Protein AF-A0A2H4SGZ3-F1 (afdb_monomer)

Solvent-accessible surface area (backbone atoms only — not comparable to full-atom values): 5455 Å² total; per-residue (Å²): 132,86,72,49,80,71,61,24,42,20,79,94,47,45,70,59,51,54,55,54,62,72,68,58,64,90,57,51,50,78,48,78,51,71,63,99,75,37,33,38,40,39,32,23,34,65,92,76,67,44,76,77,47,73,50,78,42,55,51,27,97,49,24,66,61,35,54,54,49,52,49,50,51,48,48,65,76,69,43,97,69,71,81,80,77,76,84,76,131

Secondary structure (DSSP, 8-state):
-PPPGGGGB-GGGHHHHHHHHHT--TTEEEEEEEETTEEEEEEEETTTTEEEEEEEEPBPTTHHHHHHHHHHHHHHHH-S-S-------

pLDDT: mean 88.45, std 15.39, range [45.0, 98.06]

Radius of gyration: 16.6 Å; Cα contacts (8 Å, |Δi|>4): 102; chains: 1; bounding box: 48×43×33 Å

Nearest PDB structures (foldseek):
  7pic-assembly1_n  TM=4.245E-01  e=3.667E-02  Mycoplasmoides pneumoniae M129
  6o8z-assembly1_P  TM=5.659E-01  e=1.331E-01  Enterococcus faecalis
  6o90-assembly1_P  TM=5.463E-01  e=1.252E-01  Enterococcus faecalis
  7ui9-assembly1_a  TM=5.459E-01  e=2.614E-01  Saccharomyces cerevisiae S288C
  4dq8-assembly1_A  TM=5.028E-01  e=2.458E-01  Mycobacterium marinum M

Organism: Cordyceps militaris (NCBI:txid73501)

Mean predicted aligned error: 7.41 Å

Structure (mmCIF, N/CA/C/O backbone):
data_AF-A0A2H4SGZ3-F1
#
_entry.id   AF-A0A2H4SGZ3-F1
#
loop_
_atom_site.group_PDB
_atom_site.id
_atom_site.type_symbol
_atom_site.label_atom_id
_atom_site.label_alt_id
_atom_site.label_comp_id
_atom_site.label_asym_id
_atom_site.label_entity_id
_atom_site.label_seq_id
_atom_site.pdbx_PDB_ins_code
_atom_site.Cartn_x
_atom_site.Cartn_y
_atom_site.Cartn_z
_atom_site.occupancy
_atom_site.B_iso_or_equiv
_atom_site.auth_seq_id
_atom_site.auth_comp_id
_atom_site.auth_asym_id
_atom_site.auth_atom_id
_atom_site.pdbx_PDB_model_num
ATOM 1 N N . MET A 1 1 ? 2.842 -4.884 19.196 1.00 71.62 1 MET A N 1
ATOM 2 C CA . MET A 1 1 ? 2.970 -5.709 17.975 1.00 71.62 1 MET A CA 1
ATOM 3 C C . MET A 1 1 ? 3.292 -4.748 16.846 1.00 71.62 1 MET A C 1
ATOM 5 O O . MET A 1 1 ? 2.768 -3.645 16.902 1.00 71.62 1 MET A O 1
ATOM 9 N N . ALA A 1 2 ? 4.186 -5.102 15.921 1.00 88.06 2 ALA A N 1
ATOM 10 C CA . ALA A 1 2 ? 4.468 -4.246 14.768 1.00 88.06 2 ALA A CA 1
ATOM 11 C C . ALA A 1 2 ? 3.291 -4.327 13.787 1.00 88.06 2 ALA A C 1
ATOM 13 O O . ALA A 1 2 ? 2.822 -5.433 13.513 1.00 88.06 2 ALA A O 1
ATOM 14 N N . LEU A 1 3 ? 2.805 -3.180 13.314 1.00 93.06 3 LEU A N 1
ATOM 15 C CA . LEU A 1 3 ? 1.762 -3.120 12.292 1.00 93.06 3 LEU A CA 1
ATOM 16 C C . LEU A 1 3 ? 2.337 -3.591 10.957 1.00 93.06 3 LEU A C 1
ATOM 18 O O . LEU A 1 3 ? 3.469 -3.247 10.611 1.00 93.06 3 LEU A O 1
ATOM 22 N N . SER A 1 4 ? 1.557 -4.380 10.226 1.00 94.69 4 SER A N 1
ATOM 23 C CA . SER A 1 4 ? 1.864 -4.810 8.865 1.00 94.69 4 SER A CA 1
ATOM 24 C C . SER A 1 4 ? 1.201 -3.879 7.839 1.00 94.69 4 SER A C 1
ATOM 26 O O . SER A 1 4 ? 0.223 -3.204 8.171 1.00 94.69 4 SER A O 1
ATOM 28 N N . PRO A 1 5 ? 1.647 -3.882 6.567 1.00 94.50 5 PRO A N 1
ATOM 29 C CA . PRO A 1 5 ? 0.997 -3.098 5.515 1.00 94.50 5 PRO A CA 1
ATOM 30 C C . PRO A 1 5 ? -0.503 -3.403 5.381 1.00 94.50 5 PRO A C 1
ATOM 32 O O . PRO A 1 5 ? -1.298 -2.511 5.100 1.00 94.50 5 PRO A O 1
ATOM 35 N N . ARG A 1 6 ? -0.908 -4.656 5.632 1.00 96.81 6 ARG A N 1
ATOM 36 C CA . ARG A 1 6 ? -2.310 -5.090 5.599 1.00 96.81 6 ARG A CA 1
ATOM 37 C C . ARG A 1 6 ? -3.153 -4.425 6.690 1.00 96.81 6 ARG A C 1
ATOM 39 O O . ARG A 1 6 ? -4.307 -4.100 6.434 1.00 96.81 6 ARG A O 1
ATOM 46 N N . ASP A 1 7 ? -2.585 -4.177 7.873 1.00 97.12 7 ASP A N 1
ATOM 47 C CA . ASP A 1 7 ? -3.286 -3.507 8.981 1.00 97.12 7 ASP A CA 1
ATOM 48 C C . ASP A 1 7 ? -3.606 -2.040 8.662 1.00 97.12 7 ASP A C 1
ATOM 50 O O . ASP A 1 7 ? -4.546 -1.470 9.218 1.00 97.12 7 ASP A O 1
ATOM 54 N N . ALA A 1 8 ? -2.860 -1.425 7.740 1.00 96.75 8 ALA A N 1
ATOM 55 C CA . ALA A 1 8 ? -3.121 -0.072 7.266 1.00 96.75 8 ALA A CA 1
ATOM 56 C C . ALA A 1 8 ? -4.305 0.007 6.285 1.00 96.75 8 ALA A C 1
ATOM 58 O O . ALA A 1 8 ? -4.804 1.100 6.031 1.00 96.75 8 ALA A O 1
ATOM 59 N N . ILE A 1 9 ? -4.791 -1.117 5.747 1.00 98.06 9 ILE A N 1
ATOM 60 C CA . ILE A 1 9 ? -5.876 -1.153 4.756 1.00 98.06 9 ILE A CA 1
ATOM 61 C C . ILE A 1 9 ? -7.242 -1.304 5.439 1.00 98.06 9 ILE A C 1
ATOM 63 O O . ILE A 1 9 ? -7.413 -2.097 6.364 1.00 98.06 9 ILE A O 1
ATOM 67 N N . HIS A 1 10 ? -8.245 -0.547 4.982 1.00 97.88 10 HIS A N 1
ATOM 68 C CA . HIS A 1 10 ? -9.617 -0.652 5.483 1.00 97.88 10 HIS A CA 1
ATOM 69 C C . HIS A 1 10 ? -10.196 -2.061 5.274 1.00 97.88 10 HIS A C 1
ATOM 71 O O . HIS A 1 10 ? -9.961 -2.684 4.238 1.00 97.88 10 HIS A O 1
ATOM 77 N N . ILE A 1 11 ? -11.016 -2.534 6.223 1.00 97.00 11 ILE A N 1
ATOM 78 C CA . ILE A 1 11 ? -11.539 -3.911 6.242 1.00 97.00 11 ILE A CA 1
ATOM 79 C C . ILE A 1 11 ? -12.268 -4.300 4.946 1.00 97.00 11 ILE A C 1
ATOM 81 O O . ILE A 1 11 ? -12.056 -5.390 4.425 1.00 97.00 11 ILE A O 1
ATOM 85 N N . ASP A 1 12 ? -13.037 -3.371 4.374 1.00 97.56 12 ASP A N 1
ATOM 86 C CA . ASP A 1 12 ? -13.792 -3.582 3.129 1.00 97.56 12 ASP A CA 1
ATOM 87 C C . ASP A 1 12 ? -12.903 -3.820 1.897 1.00 97.56 12 ASP A C 1
ATOM 89 O O . ASP A 1 12 ? -13.386 -4.244 0.851 1.00 97.56 12 ASP A O 1
ATOM 93 N N . HIS A 1 13 ? -11.610 -3.496 1.979 1.00 97.00 13 HIS A N 1
ATOM 94 C CA . HIS A 1 13 ? -10.666 -3.625 0.872 1.00 97.00 13 HIS A CA 1
ATOM 95 C C . HIS A 1 13 ? -9.659 -4.768 1.073 1.00 97.00 13 HIS A C 1
ATOM 97 O O . HIS A 1 13 ? -8.797 -4.952 0.212 1.00 97.00 13 HIS A O 1
ATOM 103 N N . LEU A 1 14 ? -9.752 -5.540 2.164 1.00 97.06 14 LEU A N 1
ATOM 104 C CA . LEU A 1 14 ? -8.777 -6.590 2.476 1.00 97.06 14 LEU A CA 1
ATOM 105 C C . LEU A 1 14 ? -8.757 -7.707 1.432 1.00 97.06 14 LEU A C 1
ATOM 107 O O . LEU A 1 14 ? -7.680 -8.042 0.958 1.00 97.06 14 LEU A O 1
ATOM 111 N N . ASP A 1 15 ? -9.916 -8.203 0.987 1.00 97.50 15 ASP A N 1
ATOM 112 C CA . ASP A 1 15 ? -9.969 -9.246 -0.052 1.00 97.50 15 ASP A CA 1
ATOM 113 C C . ASP A 1 15 ? -9.317 -8.777 -1.362 1.00 97.50 15 ASP A C 1
ATOM 115 O O . ASP A 1 15 ? -8.630 -9.535 -2.051 1.00 97.50 15 ASP A O 1
ATOM 119 N N . ARG A 1 16 ? -9.499 -7.494 -1.702 1.00 97.12 16 ARG A N 1
ATOM 120 C CA . ARG A 1 16 ? -8.884 -6.889 -2.889 1.00 97.12 16 ARG A CA 1
ATOM 121 C C . ARG A 1 16 ? -7.379 -6.711 -2.710 1.00 97.12 16 ARG A C 1
ATOM 123 O O . ARG A 1 16 ? -6.640 -6.930 -3.660 1.00 97.12 16 ARG A O 1
ATOM 130 N N . TYR A 1 17 ? -6.931 -6.314 -1.521 1.00 97.44 17 TYR A N 1
ATOM 131 C CA . TYR A 1 17 ? -5.512 -6.203 -1.190 1.00 97.44 17 TYR A CA 1
ATOM 132 C C . TYR A 1 17 ? -4.819 -7.570 -1.248 1.00 97.44 17 TYR A C 1
ATOM 134 O O . TYR A 1 17 ? -3.778 -7.693 -1.888 1.00 97.44 17 TYR A O 1
ATOM 142 N N . ASP A 1 18 ? -5.425 -8.599 -0.656 1.00 97.00 18 ASP A N 1
ATOM 143 C CA . ASP A 1 18 ? -4.887 -9.960 -0.652 1.00 97.00 18 ASP A CA 1
ATOM 144 C C . ASP A 1 18 ? -4.804 -10.491 -2.099 1.00 97.00 18 ASP A C 1
ATOM 146 O O . ASP A 1 18 ? -3.740 -10.917 -2.546 1.00 97.00 18 ASP A O 1
ATOM 150 N N . SER A 1 19 ? -5.870 -10.312 -2.892 1.00 97.06 19 SER A N 1
ATOM 151 C CA . SER A 1 19 ? -5.879 -10.664 -4.324 1.00 97.06 19 SER A CA 1
ATOM 152 C C . SER A 1 19 ? -4.843 -9.886 -5.146 1.00 97.06 19 SER A C 1
ATOM 154 O O . SER A 1 19 ? -4.273 -10.416 -6.098 1.00 97.06 19 SER A O 1
ATOM 156 N N . PHE A 1 20 ? -4.611 -8.612 -4.818 1.00 95.94 20 PHE A N 1
ATOM 157 C CA . PHE A 1 20 ? -3.589 -7.789 -5.464 1.00 95.94 20 PHE A CA 1
ATOM 158 C C . PHE A 1 20 ? -2.187 -8.339 -5.187 1.00 95.94 20 PHE A C 1
ATOM 160 O O . PHE A 1 20 ? -1.398 -8.468 -6.121 1.00 95.94 20 PHE A O 1
ATOM 167 N N . MET A 1 21 ? -1.901 -8.710 -3.935 1.00 95.31 21 MET A N 1
ATOM 168 C CA . MET A 1 21 ? -0.607 -9.262 -3.529 1.00 95.31 21 MET A CA 1
ATOM 169 C C . MET A 1 21 ? -0.340 -10.645 -4.137 1.00 95.31 21 MET A C 1
ATOM 171 O O . MET A 1 21 ? 0.787 -10.924 -4.537 1.00 95.31 21 MET A O 1
ATOM 175 N N . GLU A 1 22 ? -1.366 -11.490 -4.277 1.00 95.69 22 GLU A N 1
ATOM 176 C CA . GLU A 1 22 ? -1.255 -12.816 -4.909 1.00 95.69 22 GLU A CA 1
ATOM 177 C C . GLU A 1 22 ? -0.910 -12.765 -6.407 1.00 95.69 22 GLU A C 1
ATOM 179 O O . GLU A 1 22 ? -0.394 -13.734 -6.961 1.00 95.69 22 GLU A O 1
ATOM 184 N N . GLN A 1 23 ? -1.194 -11.645 -7.076 1.00 93.81 23 GLN A N 1
ATOM 185 C CA . GLN A 1 23 ? -0.959 -11.462 -8.512 1.00 93.81 23 GLN A CA 1
ATOM 186 C C . GLN A 1 23 ? 0.434 -10.916 -8.848 1.00 93.81 23 GLN A C 1
ATOM 188 O O . GLN A 1 23 ? 0.723 -10.689 -10.023 1.00 93.81 23 GLN A O 1
ATOM 193 N N . LEU A 1 24 ? 1.272 -10.640 -7.848 1.00 92.56 24 LEU A N 1
ATOM 194 C CA . LEU A 1 24 ? 2.586 -10.045 -8.068 1.00 92.56 24 LEU A CA 1
ATOM 195 C C . LEU A 1 24 ? 3.601 -11.089 -8.550 1.00 92.56 24 LEU A C 1
ATOM 197 O O . LEU A 1 24 ? 3.738 -12.164 -7.967 1.00 92.56 24 LEU A O 1
ATOM 201 N N . ASP A 1 25 ? 4.342 -10.743 -9.603 1.00 89.75 25 ASP A N 1
ATOM 202 C CA . ASP A 1 25 ? 5.465 -11.546 -10.087 1.00 89.75 25 ASP A CA 1
ATOM 203 C C . ASP A 1 25 ? 6.656 -11.492 -9.107 1.00 89.75 25 ASP A C 1
ATOM 205 O O . ASP A 1 25 ? 6.794 -10.566 -8.310 1.00 89.75 25 ASP A O 1
ATOM 209 N N . LEU A 1 26 ? 7.573 -12.461 -9.182 1.00 87.25 26 LEU A N 1
ATOM 210 C CA . LEU A 1 26 ? 8.753 -12.516 -8.301 1.00 87.25 26 LEU A CA 1
ATOM 211 C C . LEU A 1 26 ? 9.821 -11.449 -8.623 1.00 87.25 26 LEU A C 1
ATOM 213 O O . LEU A 1 26 ? 10.701 -11.205 -7.801 1.00 87.25 26 LEU A O 1
ATOM 217 N N . ASP A 1 27 ? 9.779 -10.836 -9.810 1.00 93.38 27 ASP A N 1
ATOM 218 C CA . ASP A 1 27 ? 10.728 -9.815 -10.282 1.00 93.38 27 ASP A CA 1
ATOM 219 C C . ASP A 1 27 ? 10.282 -8.370 -10.001 1.00 93.38 27 ASP A C 1
ATOM 221 O O . ASP A 1 27 ? 10.809 -7.427 -10.601 1.00 93.38 27 ASP A O 1
ATOM 225 N N . VAL A 1 28 ? 9.326 -8.171 -9.091 1.00 94.88 28 VAL A N 1
ATOM 226 C CA . VAL A 1 28 ? 8.833 -6.836 -8.732 1.00 94.88 28 VAL A CA 1
ATOM 227 C C . VAL A 1 28 ? 9.251 -6.412 -7.332 1.00 94.88 28 VAL A C 1
ATOM 229 O O . VAL A 1 28 ? 9.500 -7.228 -6.447 1.00 94.88 28 VAL A O 1
ATOM 232 N N . PHE A 1 29 ? 9.294 -5.102 -7.124 1.00 94.31 29 PHE A N 1
ATOM 233 C CA . PHE A 1 29 ? 9.361 -4.496 -5.803 1.00 94.31 29 PHE A CA 1
ATOM 234 C C . PHE A 1 29 ? 8.235 -3.477 -5.645 1.00 94.31 29 PHE A C 1
ATOM 236 O O . PHE A 1 29 ? 7.705 -2.955 -6.629 1.00 94.31 29 PHE A O 1
ATOM 243 N N . LEU A 1 30 ? 7.855 -3.237 -4.394 1.00 95.44 30 LEU A N 1
ATOM 244 C CA . LEU A 1 30 ? 6.707 -2.421 -4.027 1.00 95.44 30 LEU A CA 1
ATOM 245 C C . LEU A 1 30 ? 7.167 -1.146 -3.334 1.00 95.44 30 LEU A C 1
ATOM 247 O O . LEU A 1 30 ? 8.091 -1.188 -2.522 1.00 95.44 30 LEU A O 1
ATOM 251 N N . ASP A 1 31 ? 6.477 -0.050 -3.620 1.00 94.81 31 ASP A N 1
ATOM 252 C CA . ASP A 1 31 ? 6.510 1.161 -2.810 1.00 94.81 31 ASP A CA 1
ATOM 253 C C . ASP A 1 31 ? 5.109 1.422 -2.263 1.00 94.81 31 ASP A C 1
ATOM 255 O O . ASP A 1 31 ? 4.133 1.421 -3.016 1.00 94.81 31 ASP A O 1
ATOM 259 N N . ILE A 1 32 ? 5.006 1.605 -0.950 1.00 95.88 32 ILE A N 1
ATOM 260 C CA . ILE A 1 32 ? 3.747 1.869 -0.261 1.00 95.88 32 ILE A CA 1
ATOM 261 C C . ILE A 1 32 ? 3.844 3.207 0.456 1.00 95.88 32 ILE A C 1
ATOM 263 O O . ILE A 1 32 ? 4.716 3.429 1.293 1.00 95.88 32 ILE A O 1
ATOM 267 N N . TYR A 1 33 ? 2.905 4.095 0.160 1.00 95.69 33 TYR A N 1
ATOM 268 C CA . TYR A 1 33 ? 2.842 5.416 0.771 1.00 95.69 33 TYR A CA 1
ATOM 269 C C . TYR A 1 33 ? 1.398 5.859 0.953 1.00 95.69 33 TYR A C 1
ATOM 271 O O . TYR A 1 33 ? 0.473 5.356 0.314 1.00 95.69 33 TYR A O 1
ATOM 279 N N . MET A 1 34 ? 1.206 6.830 1.839 1.00 94.81 34 MET A N 1
ATOM 280 C CA . MET A 1 34 ? -0.086 7.458 2.066 1.00 94.81 34 MET A CA 1
ATOM 281 C C . MET A 1 34 ? -0.001 8.942 1.739 1.00 94.81 34 MET A C 1
ATOM 283 O O . MET A 1 34 ? 0.758 9.677 2.368 1.00 94.81 34 MET A O 1
ATOM 287 N N . ASP A 1 35 ? -0.813 9.387 0.779 1.00 91.31 35 ASP A N 1
ATOM 288 C CA . ASP A 1 35 ? -1.059 10.810 0.540 1.00 91.31 35 ASP A CA 1
ATOM 289 C C . ASP A 1 35 ? -2.447 11.165 1.068 1.00 91.31 35 ASP A C 1
ATOM 291 O O . ASP A 1 35 ? -3.466 10.645 0.603 1.00 91.31 35 ASP A O 1
ATOM 295 N N . LYS A 1 36 ? -2.480 12.068 2.053 1.00 85.06 36 LYS A N 1
ATOM 296 C CA . LYS A 1 36 ? -3.685 12.558 2.743 1.00 85.06 36 LYS A CA 1
ATOM 297 C C . LYS A 1 36 ? -4.517 11.449 3.393 1.00 85.06 36 LYS A C 1
ATOM 299 O O . LYS A 1 36 ? -4.478 11.278 4.604 1.00 85.06 36 LYS A O 1
ATOM 304 N N . SER A 1 37 ? -5.327 10.748 2.608 1.00 89.69 37 SER A N 1
ATOM 305 C CA . SER A 1 37 ? -6.283 9.736 3.074 1.00 89.69 37 SER A CA 1
ATOM 306 C C . SER A 1 37 ? -6.450 8.597 2.070 1.00 89.69 37 SER A C 1
ATOM 308 O O . SER A 1 37 ? -7.494 7.952 2.035 1.00 89.69 37 SER A O 1
ATOM 310 N N . ILE A 1 38 ? -5.443 8.377 1.227 1.00 96.56 38 ILE A N 1
ATOM 311 C CA . ILE A 1 38 ? -5.392 7.271 0.275 1.00 96.56 38 ILE A CA 1
ATOM 312 C C . ILE A 1 38 ? -4.037 6.597 0.438 1.00 96.56 38 ILE A C 1
ATOM 314 O O . ILE A 1 38 ? -3.005 7.269 0.430 1.00 96.56 38 ILE A O 1
ATOM 318 N N . ILE A 1 39 ? -4.057 5.276 0.590 1.00 97.56 39 ILE A N 1
ATOM 319 C CA . ILE A 1 39 ? -2.855 4.449 0.535 1.00 97.56 39 ILE A CA 1
ATOM 320 C C . ILE A 1 39 ? -2.663 4.019 -0.909 1.00 97.56 39 ILE A C 1
ATOM 322 O O . ILE A 1 39 ? -3.582 3.459 -1.504 1.00 97.56 39 ILE A O 1
ATOM 326 N N . THR A 1 40 ? -1.479 4.248 -1.453 1.00 97.94 40 THR A N 1
ATOM 327 C CA . THR A 1 40 ? -1.107 3.807 -2.794 1.00 97.94 40 THR A CA 1
ATOM 328 C C . THR A 1 40 ? -0.005 2.766 -2.686 1.00 97.94 40 THR A C 1
ATOM 330 O O . THR A 1 40 ? 0.926 2.925 -1.897 1.00 97.94 40 THR A O 1
ATOM 333 N N . ILE A 1 41 ? -0.132 1.701 -3.475 1.00 97.56 41 ILE A N 1
ATOM 334 C CA . ILE A 1 41 ? 0.900 0.686 -3.656 1.00 97.56 41 ILE A CA 1
ATOM 335 C C . ILE A 1 41 ? 1.319 0.702 -5.120 1.00 97.56 41 ILE A C 1
ATOM 337 O O . ILE A 1 41 ? 0.551 0.294 -5.996 1.00 97.56 41 ILE A O 1
ATOM 341 N N . ASP A 1 42 ? 2.537 1.162 -5.369 1.00 97.31 42 ASP A N 1
ATOM 342 C CA . ASP A 1 42 ? 3.157 1.162 -6.686 1.00 97.31 42 ASP A CA 1
ATOM 343 C C . ASP A 1 42 ? 4.044 -0.075 -6.839 1.00 97.31 42 ASP A C 1
ATOM 345 O O . ASP A 1 42 ? 4.808 -0.442 -5.947 1.00 97.31 42 ASP A O 1
ATOM 349 N N . VAL A 1 43 ? 3.932 -0.735 -7.988 1.00 97.12 43 VAL A N 1
ATOM 350 C CA . VAL A 1 43 ? 4.673 -1.948 -8.336 1.00 97.12 43 VAL A CA 1
ATOM 351 C C . VAL A 1 43 ? 5.665 -1.607 -9.429 1.00 97.12 43 VAL A C 1
ATOM 353 O O . VAL A 1 43 ? 5.282 -1.138 -10.505 1.00 97.12 43 VAL A O 1
ATOM 356 N N . TYR A 1 44 ? 6.932 -1.907 -9.188 1.00 96.94 44 TYR A N 1
ATOM 357 C CA . TYR A 1 44 ? 8.024 -1.630 -10.109 1.00 96.94 44 TYR A CA 1
ATOM 358 C C . TYR A 1 44 ? 8.715 -2.920 -10.527 1.00 96.94 44 TYR A C 1
ATOM 360 O O . TYR A 1 44 ? 8.967 -3.796 -9.703 1.00 96.94 44 TYR A O 1
ATOM 368 N N . ARG A 1 45 ? 9.071 -3.029 -11.808 1.00 96.00 45 ARG A N 1
ATOM 369 C CA . ARG A 1 45 ? 9.805 -4.184 -12.337 1.00 96.00 45 ARG A CA 1
ATOM 370 C C . ARG A 1 45 ? 11.314 -4.013 -12.188 1.00 96.00 45 ARG A C 1
ATOM 372 O O . ARG A 1 45 ? 11.898 -3.073 -12.742 1.00 96.00 45 ARG A O 1
ATOM 379 N N . TYR A 1 46 ? 11.965 -4.971 -11.537 1.00 89.62 46 TYR A N 1
ATOM 380 C CA . TYR A 1 46 ? 13.420 -5.072 -11.484 1.00 89.62 46 TYR A CA 1
ATOM 381 C C . TYR A 1 46 ? 13.992 -5.640 -12.803 1.00 89.62 46 TYR A C 1
ATOM 383 O O . TYR A 1 46 ? 13.358 -6.484 -13.433 1.00 89.62 46 TYR A O 1
ATOM 391 N N . PRO A 1 47 ? 15.184 -5.210 -13.267 1.00 91.88 47 PRO A N 1
ATOM 392 C CA . PRO A 1 47 ? 16.022 -4.113 -12.764 1.00 91.88 47 PRO A CA 1
ATOM 393 C C . PRO A 1 47 ? 15.668 -2.749 -13.368 1.00 91.88 47 PRO A C 1
ATOM 395 O O . PRO A 1 47 ? 16.346 -1.759 -13.118 1.00 91.88 47 PRO A O 1
ATOM 398 N N . THR A 1 48 ? 14.649 -2.695 -14.226 1.00 92.88 48 THR A N 1
ATOM 399 C CA . THR A 1 48 ? 14.332 -1.500 -15.022 1.00 92.88 48 THR A CA 1
ATOM 400 C C . THR A 1 48 ? 13.781 -0.335 -14.203 1.00 92.88 48 THR A C 1
ATOM 402 O O . THR A 1 48 ? 13.748 0.784 -14.705 1.00 9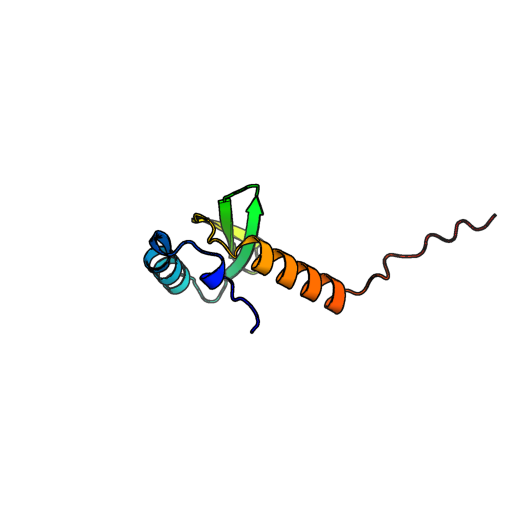2.88 48 THR A O 1
ATOM 405 N N . ASN A 1 49 ? 13.300 -0.601 -12.985 1.00 92.62 49 ASN A N 1
ATOM 406 C CA . ASN A 1 49 ? 12.577 0.335 -12.124 1.00 92.62 49 ASN A CA 1
ATOM 407 C C . ASN A 1 49 ? 1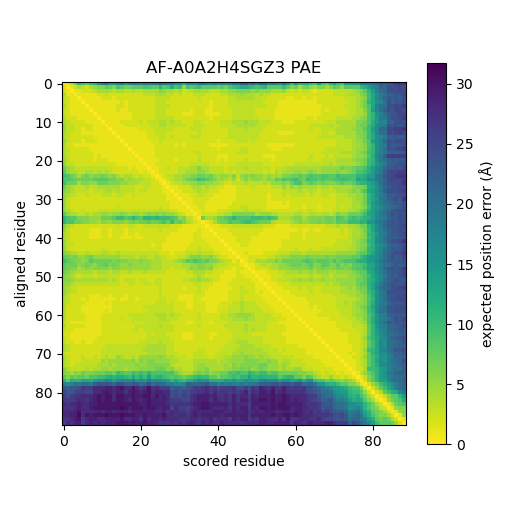1.381 0.997 -12.831 1.00 92.62 49 ASN A C 1
ATOM 409 O O . ASN A 1 49 ? 10.985 2.111 -12.499 1.00 92.62 49 ASN A O 1
ATOM 413 N N . THR A 1 50 ? 10.804 0.325 -13.830 1.00 95.06 50 THR A N 1
ATOM 414 C CA . THR A 1 50 ? 9.606 0.809 -14.518 1.00 95.06 50 THR A CA 1
ATOM 415 C C . THR A 1 50 ? 8.384 0.455 -13.686 1.00 95.06 50 THR A C 1
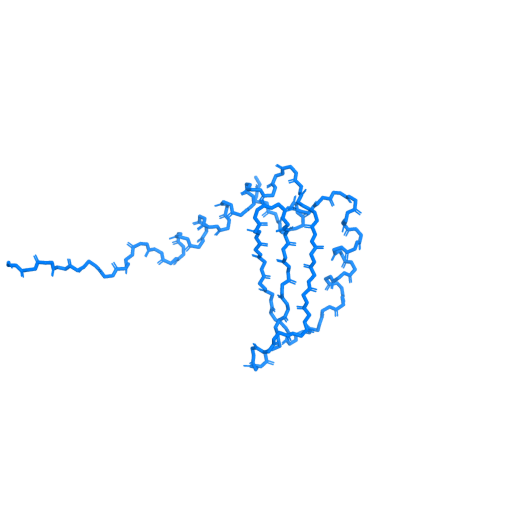ATOM 417 O O . THR A 1 50 ? 8.213 -0.711 -13.328 1.00 95.06 50 THR A O 1
ATOM 420 N N . MET A 1 51 ? 7.533 1.441 -13.398 1.00 96.31 51 MET A N 1
ATOM 421 C CA . MET A 1 51 ? 6.245 1.201 -12.750 1.00 96.31 51 MET A CA 1
ATOM 422 C C . MET A 1 51 ? 5.340 0.413 -13.701 1.00 96.31 51 MET A C 1
ATOM 424 O O . MET A 1 51 ? 5.074 0.853 -14.820 1.00 96.31 51 MET A O 1
ATOM 428 N N . VAL A 1 52 ? 4.886 -0.758 -13.265 1.00 95.75 52 VAL A N 1
ATOM 429 C CA . VAL A 1 52 ? 4.043 -1.666 -14.059 1.00 95.75 52 VAL A CA 1
ATOM 430 C C . VAL A 1 52 ? 2.597 -1.696 -13.578 1.00 95.75 52 VAL A C 1
ATOM 432 O O . VAL A 1 52 ? 1.703 -2.011 -14.360 1.00 95.75 52 VAL A O 1
ATOM 435 N N . ARG A 1 53 ? 2.352 -1.351 -12.310 1.00 96.06 53 ARG A N 1
ATOM 436 C CA . ARG A 1 53 ? 1.016 -1.304 -11.712 1.00 96.06 53 ARG A CA 1
ATOM 437 C C . ARG A 1 53 ? 1.002 -0.306 -10.557 1.00 96.06 53 ARG A C 1
ATOM 439 O O . ARG A 1 53 ? 2.026 -0.091 -9.924 1.00 96.06 53 ARG A O 1
ATOM 446 N N . SER A 1 54 ? -0.156 0.284 -10.300 1.00 96.31 54 SER A N 1
ATOM 447 C CA . SER A 1 54 ? -0.418 1.134 -9.141 1.00 96.31 54 SER A CA 1
ATOM 448 C C . SER A 1 54 ? -1.837 0.853 -8.673 1.00 96.31 54 SER A C 1
ATOM 450 O O . SER A 1 54 ? -2.739 0.723 -9.508 1.00 96.31 54 SER A O 1
ATOM 452 N N . GLU A 1 55 ? -2.042 0.711 -7.368 1.00 96.69 55 GLU A N 1
ATOM 453 C CA . GLU A 1 55 ? -3.367 0.464 -6.811 1.00 96.69 55 GLU A CA 1
ATOM 454 C C . GLU A 1 55 ? -3.603 1.254 -5.522 1.00 96.69 55 GLU A C 1
ATOM 456 O O . GLU A 1 55 ? -2.707 1.427 -4.700 1.00 96.69 55 GLU A O 1
ATOM 461 N N . GLN A 1 56 ? -4.827 1.761 -5.367 1.00 97.56 56 GLN A N 1
ATOM 462 C CA . GLN A 1 56 ? -5.205 2.680 -4.294 1.00 97.56 56 GLN A CA 1
ATOM 463 C C . GLN A 1 56 ? -6.200 2.039 -3.342 1.00 97.56 56 GLN A C 1
ATOM 465 O O . GLN A 1 56 ? -7.204 1.479 -3.782 1.00 97.56 56 GLN A O 1
ATOM 470 N N . PHE A 1 57 ? -5.985 2.195 -2.043 1.00 97.38 57 PHE A N 1
ATOM 471 C CA . PHE A 1 57 ? -6.784 1.617 -0.976 1.00 97.38 57 PHE A CA 1
ATOM 472 C C . PHE A 1 57 ? -7.245 2.681 0.022 1.00 97.38 57 PHE A C 1
ATOM 474 O O . PHE A 1 57 ? -6.550 3.663 0.290 1.00 97.38 57 PHE A O 1
ATOM 481 N N . THR A 1 58 ? -8.427 2.459 0.597 1.00 97.62 58 THR A N 1
ATOM 482 C CA . THR A 1 58 ? -8.916 3.255 1.722 1.00 97.62 58 THR A CA 1
ATOM 483 C C . THR A 1 58 ? -8.108 2.886 2.970 1.00 97.62 58 THR A C 1
ATOM 485 O O . THR A 1 58 ? -7.936 1.690 3.227 1.00 97.62 58 THR A O 1
ATOM 488 N N . PRO A 1 59 ? -7.618 3.863 3.750 1.00 97.62 59 PRO A N 1
ATOM 489 C CA . PRO A 1 59 ? -6.876 3.594 4.974 1.00 97.62 59 PRO A CA 1
ATOM 490 C C . PRO A 1 59 ? -7.778 3.047 6.087 1.00 97.62 59 PRO A C 1
ATOM 492 O O . PRO A 1 59 ? -8.958 3.388 6.189 1.00 97.62 59 PRO A O 1
ATOM 495 N N . SER A 1 60 ? -7.203 2.219 6.953 1.00 97.19 60 SER A N 1
ATOM 496 C CA . SER A 1 60 ? -7.796 1.827 8.230 1.00 97.19 60 SER A CA 1
ATOM 497 C C . SER A 1 60 ? -7.632 2.933 9.282 1.00 97.19 60 SER A C 1
ATOM 499 O O . SER A 1 60 ? -6.923 3.921 9.081 1.00 97.19 60 SER A O 1
ATOM 501 N N . ALA A 1 61 ? -8.247 2.741 10.452 1.00 96.06 61 ALA A N 1
ATOM 502 C CA . ALA A 1 61 ? -8.091 3.657 11.582 1.00 96.06 61 ALA A CA 1
ATOM 503 C C . ALA A 1 61 ? -6.645 3.743 12.112 1.00 96.06 61 ALA A C 1
ATOM 505 O O . ALA A 1 61 ? -6.290 4.754 12.708 1.00 96.06 61 ALA A O 1
ATOM 506 N N . VAL A 1 62 ? -5.824 2.712 11.876 1.00 96.19 62 VAL A N 1
ATOM 507 C CA . VAL A 1 62 ? -4.433 2.618 12.360 1.00 96.19 62 VAL A CA 1
ATOM 508 C C . VAL A 1 62 ? -3.403 2.865 11.251 1.00 96.19 62 VAL A C 1
ATOM 510 O O . VAL A 1 62 ? -2.205 2.689 11.459 1.00 96.19 62 VAL A O 1
ATOM 513 N N . ALA A 1 63 ? -3.841 3.285 10.058 1.00 96.12 63 ALA A N 1
ATOM 514 C CA . ALA A 1 63 ? -2.953 3.508 8.917 1.00 96.12 63 ALA A CA 1
ATOM 515 C C . ALA A 1 63 ? -1.837 4.514 9.224 1.00 96.12 63 ALA A C 1
ATOM 517 O O . ALA A 1 63 ? -0.681 4.274 8.887 1.00 96.12 63 ALA A O 1
ATOM 518 N N . GLN A 1 64 ? -2.160 5.616 9.908 1.00 95.38 64 GLN A N 1
ATOM 519 C CA . GLN A 1 64 ? -1.158 6.613 10.285 1.00 95.38 64 GLN A CA 1
ATOM 520 C C . GLN A 1 64 ? -0.089 6.021 11.214 1.00 95.38 64 GLN A C 1
ATOM 522 O O . GLN A 1 64 ? 1.096 6.253 11.001 1.00 95.38 64 GLN A O 1
ATOM 527 N N . GLU A 1 65 ? -0.492 5.203 12.190 1.00 96.12 65 GLU A N 1
ATOM 528 C CA . GLU A 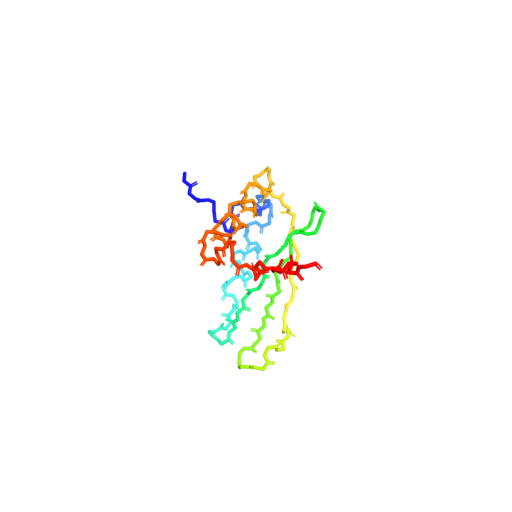1 65 ? 0.433 4.539 13.115 1.00 96.12 65 GLU A CA 1
ATOM 529 C C . GLU A 1 65 ? 1.367 3.567 12.383 1.00 96.12 65 GLU A C 1
ATOM 531 O O . GLU A 1 65 ? 2.542 3.463 12.736 1.00 96.12 65 GLU A O 1
ATOM 536 N N . TYR A 1 66 ? 0.876 2.893 11.336 1.00 96.00 66 TYR A N 1
ATOM 537 C CA . TYR A 1 66 ? 1.708 2.051 10.476 1.00 96.00 66 TYR A CA 1
ATOM 538 C C . TYR A 1 66 ? 2.797 2.874 9.767 1.00 96.00 66 TYR A C 1
ATOM 540 O O . TYR A 1 66 ? 3.974 2.536 9.867 1.00 96.00 66 TYR A O 1
ATOM 548 N N . PHE A 1 67 ? 2.449 3.986 9.113 1.00 94.69 67 PHE A N 1
ATOM 549 C CA . PHE A 1 67 ? 3.449 4.809 8.416 1.00 94.69 67 PHE A CA 1
ATOM 550 C C . PHE A 1 67 ? 4.418 5.517 9.373 1.00 94.69 67 PHE A C 1
ATOM 552 O O . PHE A 1 67 ? 5.596 5.673 9.048 1.00 94.69 67 PHE A O 1
ATOM 559 N N . ASP A 1 68 ? 3.963 5.902 10.566 1.00 94.56 68 ASP A N 1
ATOM 560 C CA . ASP A 1 68 ? 4.834 6.454 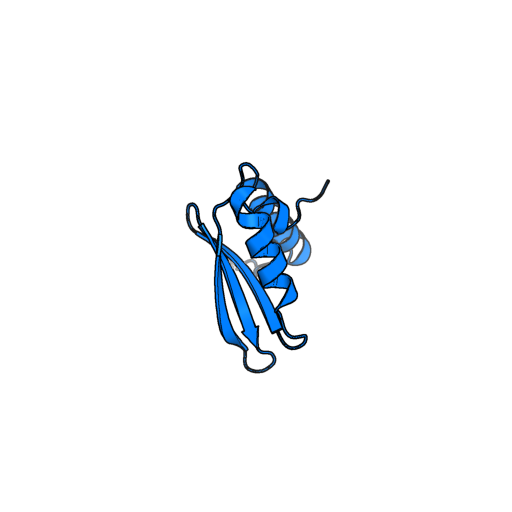11.607 1.00 94.56 68 ASP A CA 1
ATOM 561 C C . ASP A 1 68 ? 5.838 5.400 12.111 1.00 94.56 68 ASP A C 1
ATOM 563 O O . ASP A 1 68 ? 7.008 5.717 12.347 1.00 94.56 68 ASP A O 1
ATOM 567 N N . GLN A 1 69 ? 5.410 4.136 12.230 1.00 94.62 69 GLN A N 1
ATOM 568 C CA . GLN A 1 69 ? 6.289 3.009 12.545 1.00 94.62 69 GLN A CA 1
ATOM 569 C C . GLN A 1 69 ? 7.338 2.794 11.446 1.00 94.62 69 GLN A C 1
ATOM 571 O O . GLN A 1 69 ? 8.523 2.708 11.765 1.00 94.62 69 GLN A O 1
ATOM 576 N N . GLU A 1 70 ? 6.936 2.742 10.173 1.00 92.56 70 GLU A N 1
ATOM 577 C CA . GLU A 1 70 ? 7.865 2.546 9.048 1.00 92.56 70 GLU A CA 1
ATOM 578 C C . GLU A 1 70 ? 8.888 3.678 8.957 1.00 92.56 70 GLU A C 1
ATOM 580 O O . GLU A 1 70 ? 10.085 3.435 8.795 1.00 92.56 70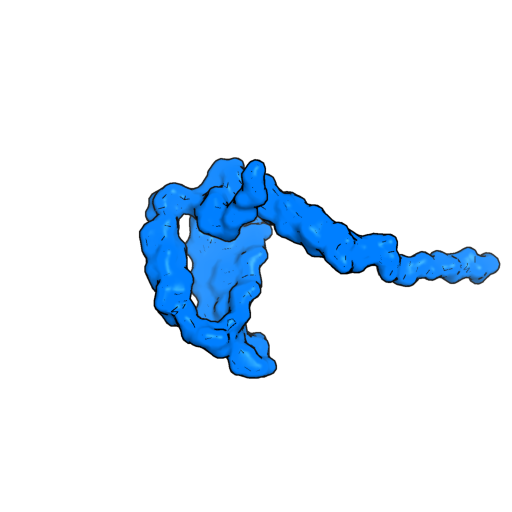 GLU A O 1
ATOM 585 N N . LYS A 1 71 ? 8.441 4.923 9.151 1.00 92.00 71 LYS A N 1
ATOM 586 C CA . LYS A 1 71 ? 9.334 6.079 9.213 1.00 92.00 71 LYS A CA 1
ATOM 587 C C . LYS A 1 71 ? 10.351 5.941 10.339 1.00 92.00 71 LYS A C 1
ATOM 589 O O . LYS A 1 71 ? 11.534 6.179 10.122 1.00 92.00 71 LYS A O 1
ATOM 594 N N . LYS A 1 72 ? 9.911 5.528 11.529 1.00 92.56 72 LYS A N 1
ATOM 595 C CA . LYS A 1 72 ? 10.809 5.316 12.665 1.00 92.56 72 LYS A CA 1
ATOM 596 C C . LYS A 1 72 ? 11.837 4.219 12.378 1.00 92.56 72 LYS A C 1
ATOM 598 O O . LYS A 1 72 ? 13.007 4.405 12.691 1.00 92.56 72 LYS A O 1
ATOM 603 N N . ILE A 1 73 ? 11.423 3.112 11.760 1.00 89.06 73 ILE A N 1
ATOM 604 C CA . ILE A 1 73 ? 12.331 2.030 11.353 1.00 89.06 73 ILE A CA 1
ATOM 605 C C . ILE A 1 73 ? 13.355 2.553 10.339 1.00 89.06 73 ILE A C 1
ATOM 607 O O . ILE A 1 73 ? 14.549 2.301 10.492 1.00 89.06 73 ILE A O 1
ATOM 611 N N . ALA A 1 74 ? 12.919 3.314 9.335 1.00 87.50 74 ALA A N 1
ATOM 612 C CA . ALA A 1 74 ? 13.818 3.920 8.360 1.00 87.50 74 ALA A CA 1
ATOM 613 C C . ALA A 1 74 ? 14.814 4.885 9.027 1.00 87.50 74 ALA A C 1
ATOM 615 O O . ALA A 1 74 ? 16.016 4.776 8.794 1.00 87.50 74 ALA A O 1
ATOM 616 N N . ASP A 1 75 ? 14.345 5.772 9.905 1.00 88.75 75 ASP A N 1
ATOM 617 C CA . ASP A 1 75 ? 15.194 6.719 10.635 1.00 88.75 75 ASP A CA 1
ATOM 618 C C . ASP A 1 75 ? 16.219 5.998 11.537 1.00 88.75 75 ASP A C 1
ATOM 620 O O . ASP A 1 75 ? 17.365 6.438 11.649 1.00 88.75 75 ASP A O 1
ATOM 624 N N . GLU A 1 76 ? 15.843 4.873 12.155 1.00 88.88 76 GLU A N 1
ATOM 625 C CA . GLU A 1 76 ? 16.739 4.037 12.967 1.00 88.88 76 GLU A CA 1
ATOM 626 C C . GLU A 1 76 ? 17.771 3.277 12.116 1.00 88.88 76 GLU A C 1
ATOM 628 O O . GLU A 1 76 ? 18.936 3.188 12.506 1.00 88.88 76 GLU A O 1
ATOM 633 N N . MET A 1 77 ? 17.381 2.755 10.948 1.00 78.06 77 MET A N 1
ATOM 634 C CA . MET A 1 77 ? 18.288 2.031 10.046 1.00 78.06 77 MET A CA 1
ATOM 635 C C . MET A 1 77 ? 19.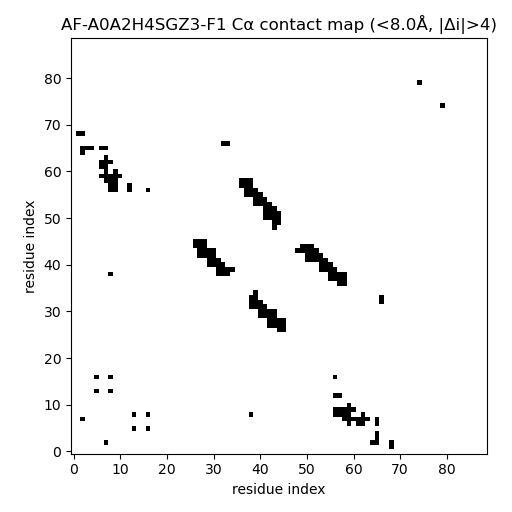259 2.953 9.306 1.00 78.06 77 MET A C 1
ATOM 637 O O . MET A 1 77 ? 20.411 2.580 9.081 1.00 78.06 77 MET A O 1
ATOM 641 N N . PHE A 1 78 ? 18.797 4.138 8.906 1.00 70.00 78 PHE A N 1
ATOM 642 C CA . PHE A 1 78 ? 19.573 5.089 8.112 1.00 70.00 78 PHE A CA 1
ATOM 643 C C . PHE A 1 78 ? 20.178 6.222 8.931 1.00 70.00 78 PHE A C 1
ATOM 645 O O . PHE A 1 78 ? 20.812 7.068 8.314 1.00 70.00 78 PHE A O 1
ATOM 652 N N . GLY A 1 79 ? 19.994 6.207 10.262 1.00 57.50 79 GLY A N 1
ATOM 653 C CA . GLY A 1 79 ? 20.648 7.019 11.290 1.00 57.50 79 GLY A CA 1
ATOM 654 C C . GLY A 1 79 ? 20.969 8.450 10.875 1.00 57.50 79 GLY A C 1
ATOM 655 O O . GLY A 1 79 ? 21.862 8.656 10.071 1.00 57.50 79 GLY A O 1
ATOM 656 N N . VAL A 1 80 ? 20.317 9.446 11.477 1.00 54.41 80 VAL A N 1
ATOM 657 C CA . VAL A 1 80 ? 20.681 10.879 11.415 1.00 54.41 80 VAL A CA 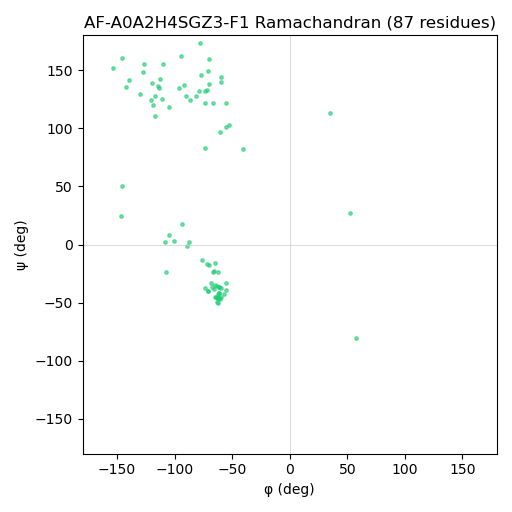1
ATOM 658 C C . VAL A 1 80 ? 22.201 11.149 11.497 1.00 54.41 80 VAL A C 1
ATOM 660 O O . VAL A 1 80 ? 22.739 11.516 12.534 1.00 54.41 80 VAL A O 1
ATOM 663 N N . ASP A 1 81 ? 22.871 11.022 10.359 1.00 50.62 81 ASP A N 1
ATOM 664 C CA . ASP A 1 81 ? 24.220 11.468 10.021 1.00 50.62 81 ASP A CA 1
ATOM 665 C C . ASP A 1 81 ? 24.191 11.878 8.536 1.00 50.62 81 ASP A C 1
ATOM 667 O O . ASP A 1 81 ? 24.987 11.483 7.687 1.00 50.62 81 ASP A O 1
ATOM 671 N N . GLY A 1 82 ? 23.204 12.718 8.203 1.00 46.28 82 GLY A N 1
ATOM 672 C CA . GLY A 1 82 ? 23.407 13.688 7.135 1.00 46.28 82 GLY A CA 1
ATOM 673 C C . GLY A 1 82 ? 24.586 14.579 7.542 1.00 46.28 82 GLY A C 1
ATOM 674 O O . GLY A 1 82 ? 24.690 14.929 8.722 1.00 46.28 82 GLY A O 1
ATOM 675 N N . PRO A 1 83 ? 25.492 14.944 6.617 1.00 45.56 83 PRO A N 1
ATOM 676 C CA . PRO A 1 83 ? 26.742 15.592 6.973 1.00 45.56 83 PRO A CA 1
ATOM 677 C C . PRO A 1 83 ? 26.445 16.848 7.784 1.00 45.56 83 PRO A C 1
ATOM 679 O O . PRO A 1 83 ? 25.768 17.764 7.305 1.00 45.56 83 PRO A O 1
ATOM 682 N N . LYS A 1 84 ? 26.979 16.906 9.009 1.00 48.78 84 LYS A N 1
ATOM 683 C CA . LYS A 1 84 ? 27.152 18.168 9.722 1.00 48.78 84 LYS A CA 1
ATOM 684 C C . LYS A 1 84 ? 27.920 19.076 8.773 1.00 48.78 84 LYS A C 1
ATOM 686 O O . LYS A 1 84 ? 29.123 18.908 8.593 1.00 48.78 84 LYS A O 1
ATOM 691 N N . ARG A 1 85 ? 27.228 20.020 8.133 1.00 45.00 85 ARG A N 1
ATOM 692 C CA . ARG A 1 85 ? 27.888 21.176 7.541 1.00 45.00 85 ARG A CA 1
ATOM 693 C C . ARG A 1 85 ? 28.558 21.889 8.702 1.00 45.00 85 ARG A C 1
ATOM 695 O O . ARG A 1 85 ? 27.911 22.623 9.444 1.00 45.00 85 ARG A O 1
ATOM 702 N N . THR A 1 86 ? 29.841 21.612 8.885 1.00 48.66 86 THR A N 1
ATOM 703 C CA . THR A 1 86 ? 30.750 22.511 9.568 1.00 48.66 86 THR A CA 1
ATOM 70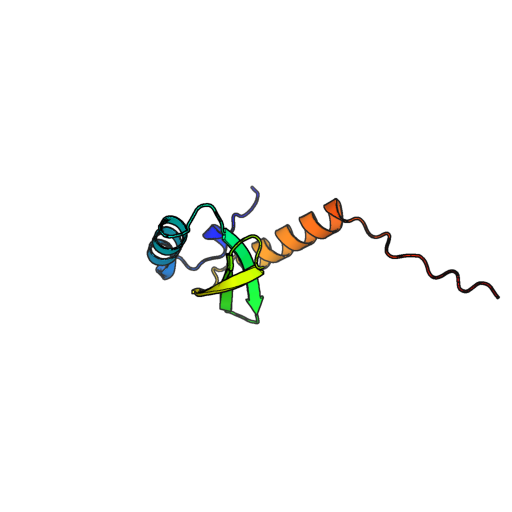4 C C . THR A 1 86 ? 30.645 23.841 8.833 1.00 48.66 86 THR A C 1
ATOM 706 O O . THR A 1 86 ? 31.161 24.019 7.734 1.00 48.66 86 THR A O 1
ATOM 709 N N . MET A 1 87 ? 29.895 24.779 9.405 1.00 50.56 87 MET A N 1
ATOM 710 C CA . MET A 1 87 ? 30.201 26.184 9.183 1.00 50.56 87 MET A CA 1
ATOM 711 C C . MET A 1 87 ? 31.459 26.450 10.003 1.00 50.56 87 MET A C 1
ATOM 713 O O . MET A 1 87 ? 31.397 26.823 11.171 1.00 50.56 87 MET A O 1
ATOM 717 N N . GLU A 1 88 ? 32.601 26.117 9.405 1.00 47.16 88 GLU A N 1
ATOM 718 C CA . GLU A 1 88 ? 33.872 26.696 9.799 1.00 47.16 88 GLU A CA 1
ATOM 719 C C . GLU A 1 88 ? 33.915 28.139 9.293 1.00 47.16 88 GLU A C 1
ATOM 721 O O . GLU A 1 88 ? 33.895 28.381 8.087 1.00 47.16 88 GLU A O 1
ATOM 726 N N . THR A 1 89 ? 34.089 29.033 10.269 1.00 51.75 89 THR A N 1
ATOM 727 C CA . THR A 1 89 ? 34.524 30.443 10.215 1.00 51.75 89 THR A CA 1
ATOM 728 C C . THR A 1 89 ? 33.499 31.505 9.838 1.00 51.75 89 THR A C 1
ATOM 730 O O . THR A 1 89 ? 33.058 31.563 8.672 1.00 51.75 89 THR A O 1
#

Sequence (89 aa):
MALSPRDAIHIDHLDRYDSFMEQLDLDVFLDIYMDKSIITIDVYRYPTNTMVRSEQFTPSAVAQEYFDQEKKIADEMFGVDGPKRTMET

Foldseek 3Di:
DQDDPLLFFDPVCNVVVVVVVVPDDPQWDWDWDDDPFKIKIWIAGPPVRDTPDMDIGGTDPCNVVNVVRVVVVCCVVVPPCPDPPPPDD